Protein AF-A0A2N0M025-F1 (afdb_monomer_lite)

Sequence (119 aa):
MSGTGTTLSALERNWNMVKSAVSDVDDATMDIRPNSDSNSMSWLVWHMSRVTDRFIHMRLKGEPQLWSKDVWYEKFAMPEDADDMGMGWSSERTAAWQSPSKDVLMDYFEEANAAAAAY

Foldseek 3Di:
DPPVVVVLVVLVVVLVVLCVVCVPDFLVQQCDAPDLVGAGVLLVLQLVLLVLQLCLACVPVVHDGCCPVVVLCVQQVHDSDSPPSPPPDDSVRSNPRHGHGPVSSVVSSVVSSVSVSVD

Structure (mmCIF, N/CA/C/O backbone):
data_AF-A0A2N0M025-F1
#
_entry.id   AF-A0A2N0M025-F1
#
loop_
_atom_site.group_PDB
_atom_site.id
_atom_site.type_symbol
_atom_site.label_atom_id
_atom_site.label_alt_id
_atom_site.label_comp_id
_atom_site.label_asym_id
_atom_site.label_entity_id
_atom_site.label_seq_id
_atom_site.pdbx_PDB_ins_code
_atom_site.Cartn_x
_atom_site.Cartn_y
_atom_site.Cartn_z
_atom_site.occupancy
_atom_site.B_iso_or_equiv
_atom_site.auth_seq_id
_atom_site.auth_comp_id
_atom_site.auth_asym_id
_atom_site.auth_atom_id
_atom_site.pdbx_PDB_model_num
ATOM 1 N N . MET A 1 1 ? -16.352 19.391 14.261 1.00 54.09 1 MET A N 1
ATOM 2 C CA . MET A 1 1 ? -15.656 18.211 13.707 1.00 54.09 1 MET A CA 1
ATOM 3 C C . MET A 1 1 ? -15.063 17.449 14.874 1.00 54.09 1 MET A C 1
ATOM 5 O O . MET A 1 1 ? -14.424 18.089 15.702 1.00 54.09 1 MET A O 1
ATOM 9 N N . SER A 1 2 ? -15.319 16.143 15.000 1.00 69.25 2 SER A N 1
ATOM 10 C CA . SER A 1 2 ? -14.551 15.320 15.944 1.00 69.25 2 SER A CA 1
ATOM 11 C C . SER A 1 2 ? -13.076 15.375 15.539 1.00 69.25 2 SER A C 1
ATOM 13 O O . SER A 1 2 ? -12.774 15.521 14.353 1.00 69.25 2 SER A O 1
ATOM 15 N N . GLY A 1 3 ? -12.151 15.260 16.495 1.00 72.12 3 GLY A N 1
ATOM 16 C CA . GLY A 1 3 ? -10.715 15.250 16.186 1.00 72.12 3 GLY A CA 1
ATOM 17 C C . GLY A 1 3 ? -10.322 14.162 15.176 1.00 72.12 3 GLY A C 1
ATOM 18 O O . GLY A 1 3 ? -9.382 14.348 14.413 1.00 72.12 3 GLY A O 1
ATOM 19 N N . THR A 1 4 ? -11.094 13.074 15.106 1.00 85.38 4 THR A N 1
ATOM 20 C CA . THR A 1 4 ? -10.906 11.970 14.156 1.00 85.38 4 THR A CA 1
ATOM 21 C C . THR A 1 4 ? -11.293 12.319 12.717 1.00 85.38 4 THR A C 1
ATOM 23 O O . THR A 1 4 ? -10.668 11.809 11.792 1.00 85.38 4 THR A O 1
ATOM 26 N N . GLY A 1 5 ? -12.259 13.223 12.502 1.00 88.62 5 GLY A N 1
ATOM 27 C CA . GLY A 1 5 ? -12.736 13.570 11.158 1.00 88.62 5 GLY A CA 1
ATOM 28 C C . GLY A 1 5 ? -11.651 14.196 10.280 1.00 88.62 5 GLY A C 1
ATOM 29 O O . GLY A 1 5 ? -11.516 13.835 9.117 1.00 88.62 5 GLY A O 1
ATOM 30 N N . THR A 1 6 ? -10.816 15.073 10.847 1.00 92.69 6 THR A N 1
ATOM 31 C CA . THR A 1 6 ? -9.697 15.687 10.111 1.00 92.69 6 THR A CA 1
ATOM 32 C C . THR A 1 6 ? -8.645 14.654 9.703 1.00 92.69 6 THR A C 1
ATOM 34 O O . THR A 1 6 ? -8.141 14.707 8.582 1.00 92.69 6 THR A O 1
ATOM 37 N N . THR A 1 7 ? -8.316 13.709 10.590 1.00 92.88 7 THR A N 1
ATOM 38 C CA . THR A 1 7 ? -7.352 12.638 10.295 1.00 92.88 7 THR A CA 1
ATOM 39 C C . THR A 1 7 ? -7.874 11.710 9.207 1.00 92.88 7 THR A C 1
ATOM 41 O O . THR A 1 7 ? -7.145 11.442 8.254 1.00 92.88 7 THR A O 1
ATOM 44 N N . LEU A 1 8 ? -9.135 11.278 9.302 1.00 95.12 8 LEU A N 1
ATOM 45 C CA . LEU A 1 8 ? -9.753 10.430 8.284 1.00 95.12 8 LEU A CA 1
ATOM 46 C C . LEU A 1 8 ? -9.764 11.123 6.916 1.00 95.12 8 LEU A C 1
ATOM 48 O O . LEU A 1 8 ? -9.283 10.551 5.945 1.00 95.12 8 LEU A O 1
ATOM 52 N N . SER A 1 9 ? -10.188 12.389 6.841 1.00 96.12 9 SER A N 1
ATOM 53 C CA . SER A 1 9 ? -10.180 13.127 5.571 1.00 96.12 9 SER A CA 1
ATOM 54 C C . SER A 1 9 ? -8.775 13.296 4.979 1.00 96.12 9 SER A C 1
ATOM 56 O O . SER A 1 9 ? -8.615 13.320 3.758 1.00 96.12 9 SER A O 1
ATOM 58 N N . ALA A 1 10 ? -7.738 13.417 5.816 1.00 95.69 10 ALA A N 1
ATOM 59 C CA . ALA A 1 10 ? -6.355 13.469 5.342 1.00 95.69 10 ALA A CA 1
ATOM 60 C C . ALA A 1 10 ? -5.898 12.123 4.750 1.00 95.69 10 ALA A C 1
ATOM 62 O O . ALA A 1 10 ? -5.254 12.114 3.698 1.00 95.69 10 ALA A O 1
ATOM 63 N N . LEU A 1 11 ? -6.262 11.008 5.392 1.00 96.31 11 LEU A N 1
ATOM 64 C CA . LEU A 1 11 ? -5.996 9.658 4.895 1.00 96.31 11 LEU A CA 1
ATOM 65 C C . LEU A 1 11 ? -6.731 9.392 3.577 1.00 96.31 11 LEU A C 1
ATOM 67 O O . LEU A 1 11 ? -6.092 9.065 2.582 1.00 96.31 11 LEU A O 1
ATOM 71 N N . GLU A 1 12 ? -8.039 9.646 3.526 1.00 97.44 12 GLU A N 1
ATOM 72 C CA . GLU A 1 12 ? -8.858 9.471 2.320 1.00 97.44 12 GLU A CA 1
ATOM 73 C C . GLU A 1 12 ? -8.321 10.286 1.142 1.00 97.44 12 GLU A C 1
ATOM 75 O O . GLU A 1 12 ? -8.235 9.793 0.015 1.00 97.44 12 GLU A O 1
ATOM 80 N N . ARG A 1 13 ? -7.893 11.530 1.393 1.00 97.75 13 ARG A N 1
ATOM 81 C CA . ARG A 1 13 ? -7.249 12.351 0.365 1.00 97.75 13 ARG A CA 1
ATOM 82 C C . ARG A 1 13 ? -5.967 11.699 -0.153 1.00 97.75 13 ARG A C 1
ATOM 84 O O . ARG A 1 13 ? -5.759 11.691 -1.364 1.00 97.75 13 ARG A O 1
ATOM 91 N N . ASN A 1 14 ? -5.111 11.178 0.727 1.00 97.06 14 ASN A N 1
ATOM 92 C CA . ASN A 1 14 ? -3.882 10.498 0.319 1.00 97.06 14 ASN A CA 1
ATOM 93 C C . ASN A 1 14 ? -4.184 9.233 -0.499 1.00 97.06 14 ASN A C 1
ATOM 95 O O . ASN A 1 14 ? -3.600 9.047 -1.564 1.00 97.06 14 ASN A O 1
ATOM 99 N N . TRP A 1 15 ? -5.147 8.420 -0.065 1.00 98.12 15 TRP A N 1
ATOM 100 C CA . TRP A 1 15 ? -5.540 7.207 -0.779 1.00 98.12 15 TRP A CA 1
ATOM 101 C C . TRP A 1 15 ? -6.100 7.511 -2.166 1.00 98.12 15 TRP A C 1
ATOM 103 O O . TRP A 1 15 ? -5.720 6.864 -3.139 1.00 98.12 15 TRP A O 1
ATOM 113 N N . ASN A 1 16 ? -6.926 8.551 -2.290 1.00 98.50 16 ASN A N 1
ATOM 114 C CA . ASN A 1 16 ? -7.437 9.001 -3.583 1.00 98.50 16 ASN A CA 1
ATOM 115 C C . ASN A 1 16 ? -6.321 9.502 -4.511 1.00 98.50 16 ASN A C 1
ATOM 117 O O . ASN A 1 16 ? -6.393 9.284 -5.719 1.00 98.50 16 ASN A O 1
ATOM 121 N N . MET A 1 17 ? -5.269 10.128 -3.970 1.00 98.31 17 MET A N 1
ATOM 122 C CA . MET A 1 17 ? -4.097 10.506 -4.766 1.00 98.31 17 MET A CA 1
ATOM 123 C C . MET A 1 17 ? -3.345 9.281 -5.297 1.00 98.31 17 MET A C 1
ATOM 125 O O . MET A 1 17 ? -2.956 9.291 -6.460 1.00 98.31 17 MET A O 1
ATOM 129 N N . VAL A 1 18 ? -3.184 8.224 -4.491 1.00 98.25 18 VAL A N 1
ATOM 130 C CA . VAL A 1 18 ? -2.582 6.958 -4.950 1.00 98.25 18 VAL A CA 1
ATOM 131 C C . VAL A 1 18 ? -3.429 6.339 -6.062 1.00 98.25 18 VAL A C 1
ATOM 133 O O . VAL A 1 18 ? -2.904 6.080 -7.141 1.00 98.25 18 VAL A O 1
ATOM 136 N N . LYS A 1 19 ? -4.745 6.189 -5.847 1.00 98.38 19 LYS A N 1
ATOM 137 C CA . LYS A 1 19 ? -5.674 5.644 -6.856 1.00 98.38 19 LYS A CA 1
ATOM 138 C C . LYS A 1 19 ? -5.631 6.435 -8.163 1.00 98.38 19 LYS A C 1
ATOM 140 O O . LYS A 1 19 ? -5.564 5.850 -9.238 1.00 98.38 19 LYS A O 1
ATOM 145 N N . SER A 1 20 ? -5.618 7.765 -8.077 1.00 98.38 20 SER A N 1
ATOM 146 C CA . SER A 1 20 ? -5.500 8.630 -9.252 1.00 98.38 20 SER A CA 1
ATOM 147 C C . SER A 1 20 ? -4.161 8.447 -9.966 1.00 98.38 20 SER A C 1
ATOM 149 O O . SER A 1 20 ? -4.155 8.349 -11.189 1.00 98.38 20 SER A O 1
ATOM 151 N N . ALA A 1 21 ? -3.047 8.373 -9.232 1.00 97.81 21 ALA A N 1
ATOM 152 C CA . ALA A 1 21 ? -1.712 8.236 -9.814 1.00 97.81 21 ALA A CA 1
ATOM 153 C C . ALA A 1 21 ? -1.533 6.927 -10.593 1.00 97.81 21 ALA A C 1
ATOM 155 O O . ALA A 1 21 ? -0.813 6.910 -11.587 1.00 97.81 21 ALA A O 1
ATOM 156 N N . VAL A 1 22 ? -2.198 5.852 -10.158 1.00 97.94 22 VAL A N 1
ATOM 157 C CA . VAL A 1 22 ? -2.092 4.535 -10.798 1.00 97.94 22 VAL A CA 1
ATOM 158 C C . VAL A 1 22 ? -3.215 4.250 -11.796 1.00 97.94 22 VAL A C 1
ATOM 160 O O . VAL A 1 22 ? -3.174 3.223 -12.462 1.00 97.94 22 VAL A O 1
ATOM 163 N N . SER A 1 23 ? -4.235 5.106 -11.908 1.00 97.38 23 SER A N 1
ATOM 164 C CA . SER A 1 23 ? -5.456 4.812 -12.681 1.00 97.38 23 SER A CA 1
ATOM 165 C C . SER A 1 23 ? -5.183 4.432 -14.143 1.00 97.38 23 SER A C 1
ATOM 167 O O . SER A 1 23 ? -5.663 3.391 -14.590 1.00 97.38 23 SER A O 1
ATOM 169 N N . ASP A 1 24 ? -4.312 5.181 -14.822 1.00 96.31 24 ASP A N 1
ATOM 170 C CA . ASP A 1 24 ? -4.072 5.071 -16.268 1.00 96.31 24 ASP A CA 1
ATOM 171 C C . ASP A 1 24 ? -2.785 4.309 -16.650 1.00 96.31 24 ASP A C 1
ATOM 173 O O . ASP A 1 24 ? -2.332 4.388 -17.792 1.00 96.31 24 ASP A O 1
ATOM 177 N N . VAL A 1 25 ? -2.171 3.583 -15.710 1.00 97.31 25 VAL A N 1
ATOM 178 C CA . VAL A 1 25 ? -0.949 2.792 -15.960 1.00 97.31 25 VAL A CA 1
ATOM 179 C C . VAL A 1 25 ? -1.208 1.291 -15.849 1.00 97.31 25 VAL A C 1
ATOM 181 O O . VAL A 1 25 ? -2.053 0.855 -15.065 1.00 97.31 25 VAL A O 1
ATOM 184 N N . ASP A 1 26 ? -0.492 0.499 -16.640 1.00 97.88 26 ASP A N 1
ATOM 185 C CA . ASP A 1 26 ? -0.556 -0.964 -16.623 1.00 97.88 26 ASP A CA 1
ATOM 186 C C . ASP A 1 26 ? 0.436 -1.584 -15.621 1.00 97.88 26 ASP A C 1
ATOM 188 O O . ASP A 1 26 ? 1.253 -0.883 -15.019 1.00 97.88 26 ASP A O 1
ATOM 192 N N . ASP A 1 27 ? 0.363 -2.908 -15.444 1.00 97.94 27 ASP A N 1
ATOM 193 C CA . ASP A 1 27 ? 1.244 -3.675 -14.548 1.00 97.94 27 ASP A CA 1
ATOM 194 C C . ASP A 1 27 ? 2.727 -3.425 -14.860 1.00 97.94 27 ASP A C 1
ATOM 196 O O . ASP A 1 27 ? 3.534 -3.161 -13.969 1.00 97.94 27 ASP A O 1
ATOM 200 N N . ALA A 1 28 ? 3.083 -3.430 -16.148 1.00 97.44 28 ALA A N 1
ATOM 201 C CA . ALA A 1 28 ? 4.457 -3.222 -16.583 1.00 97.44 28 ALA A CA 1
ATOM 202 C C . ALA A 1 28 ? 4.977 -1.845 -16.158 1.00 97.44 28 ALA A C 1
ATOM 204 O O . ALA A 1 28 ? 6.093 -1.738 -15.655 1.00 97.44 28 ALA A O 1
ATOM 205 N N . THR A 1 29 ? 4.168 -0.796 -16.324 1.00 98.00 29 THR A N 1
ATOM 206 C CA . THR A 1 29 ? 4.519 0.564 -15.907 1.00 98.00 29 THR A CA 1
ATOM 207 C C . THR A 1 29 ? 4.575 0.700 -14.387 1.00 98.00 29 THR A C 1
ATOM 209 O O . THR A 1 29 ? 5.466 1.377 -13.872 1.00 98.00 29 THR A O 1
ATOM 212 N N . MET A 1 30 ? 3.670 0.036 -13.662 1.00 98.06 30 MET A N 1
ATOM 213 C CA . MET A 1 30 ? 3.657 0.014 -12.197 1.00 98.06 30 MET A CA 1
ATOM 214 C C . MET A 1 30 ? 4.961 -0.546 -11.609 1.00 98.06 30 MET A C 1
ATOM 216 O O . MET A 1 30 ? 5.433 -0.055 -10.578 1.00 98.06 30 MET A O 1
ATOM 220 N N . ASP A 1 31 ? 5.582 -1.510 -12.291 1.00 97.62 31 ASP A N 1
ATOM 221 C CA . ASP A 1 31 ? 6.830 -2.154 -11.871 1.00 97.62 31 ASP A CA 1
ATOM 222 C C . ASP A 1 31 ? 8.107 -1.411 -12.305 1.00 97.62 31 ASP A C 1
ATOM 224 O O . ASP A 1 31 ? 9.204 -1.737 -11.837 1.00 97.62 31 ASP A O 1
ATOM 228 N N . ILE A 1 32 ? 8.003 -0.363 -13.133 1.00 97.06 32 ILE A N 1
ATOM 229 C CA . ILE A 1 32 ? 9.171 0.425 -13.545 1.00 97.06 32 ILE A CA 1
ATOM 230 C C . ILE A 1 32 ? 9.788 1.134 -12.338 1.00 97.06 32 ILE A C 1
ATOM 232 O O . ILE A 1 32 ? 9.133 1.848 -11.577 1.00 97.06 32 ILE A O 1
ATOM 236 N N . ARG A 1 33 ? 11.112 1.007 -12.227 1.00 96.88 33 ARG A N 1
ATOM 237 C CA . ARG A 1 33 ? 11.944 1.817 -11.338 1.00 96.88 33 ARG A CA 1
ATOM 238 C C . ARG A 1 33 ? 12.570 2.956 -12.150 1.00 96.88 33 ARG A C 1
ATOM 240 O O . ARG A 1 33 ? 13.345 2.670 -13.062 1.00 96.88 33 ARG A O 1
ATOM 247 N N . PRO A 1 34 ? 12.295 4.235 -11.830 1.00 95.44 34 PRO A N 1
ATOM 248 C CA . PRO A 1 34 ? 12.875 5.370 -12.558 1.00 95.44 34 PRO A CA 1
ATOM 249 C C . PRO A 1 34 ? 14.412 5.411 -12.551 1.00 95.44 34 PRO A C 1
ATOM 251 O O . PRO A 1 34 ? 15.024 5.968 -13.459 1.00 95.44 34 PRO A O 1
ATOM 254 N N . ASN A 1 35 ? 15.038 4.848 -11.514 1.00 95.75 35 ASN A N 1
ATOM 255 C CA . ASN A 1 35 ? 16.480 4.640 -11.386 1.00 95.75 35 ASN A CA 1
ATOM 256 C C . ASN A 1 35 ? 16.767 3.540 -10.341 1.00 95.75 35 ASN A C 1
ATOM 258 O O . ASN A 1 35 ? 15.849 3.031 -9.694 1.00 95.75 35 ASN A O 1
ATOM 262 N N . SER A 1 36 ? 18.045 3.195 -10.157 1.00 93.06 36 SER A N 1
ATOM 263 C CA . SER A 1 36 ? 18.511 2.148 -9.231 1.00 93.06 36 SER A CA 1
ATOM 264 C C . SER A 1 36 ? 18.246 2.419 -7.751 1.00 93.06 36 SER A C 1
ATOM 266 O O . SER A 1 36 ? 18.357 1.487 -6.955 1.00 93.06 36 SER A O 1
ATOM 268 N N . ASP A 1 37 ? 17.876 3.645 -7.389 1.00 93.12 37 ASP A N 1
ATOM 269 C CA . ASP A 1 37 ? 17.651 4.069 -6.003 1.00 93.12 37 ASP A CA 1
ATOM 270 C C . ASP A 1 37 ? 16.163 4.330 -5.721 1.00 93.12 37 ASP A C 1
ATOM 272 O O . ASP A 1 37 ? 15.770 4.602 -4.590 1.00 93.12 37 ASP A O 1
ATOM 276 N N . SER A 1 38 ? 15.316 4.232 -6.749 1.00 96.50 38 SER A N 1
ATOM 277 C CA . SER A 1 38 ? 13.874 4.440 -6.641 1.00 96.50 38 SER A CA 1
ATOM 278 C C . SER A 1 38 ? 13.149 3.117 -6.451 1.00 96.50 38 SER A C 1
ATOM 280 O O . SER A 1 38 ? 13.522 2.095 -7.031 1.00 96.50 38 SER A O 1
ATOM 282 N N . ASN A 1 39 ? 12.071 3.143 -5.679 1.00 97.81 39 ASN A N 1
ATOM 283 C CA . ASN A 1 39 ? 11.107 2.049 -5.637 1.00 97.81 39 ASN A CA 1
ATOM 284 C C . ASN A 1 39 ? 10.138 2.179 -6.821 1.00 97.81 39 ASN A C 1
ATOM 286 O O . ASN A 1 39 ? 9.912 3.286 -7.316 1.00 97.81 39 ASN A O 1
ATOM 290 N N . SER A 1 40 ? 9.583 1.058 -7.281 1.00 98.25 40 SER A N 1
ATOM 291 C CA . SER A 1 40 ? 8.503 1.067 -8.273 1.00 98.25 40 SER A CA 1
ATOM 292 C C . SER A 1 40 ? 7.187 1.543 -7.645 1.00 98.25 40 SER A C 1
ATOM 294 O O . SER A 1 40 ? 7.056 1.572 -6.415 1.00 98.25 40 SER A O 1
ATOM 296 N N . MET A 1 41 ? 6.193 1.904 -8.465 1.00 98.44 41 MET A N 1
ATOM 297 C CA . MET A 1 41 ? 4.854 2.238 -7.954 1.00 98.44 41 MET A CA 1
ATOM 298 C C . MET A 1 41 ? 4.253 1.045 -7.213 1.00 98.44 41 ME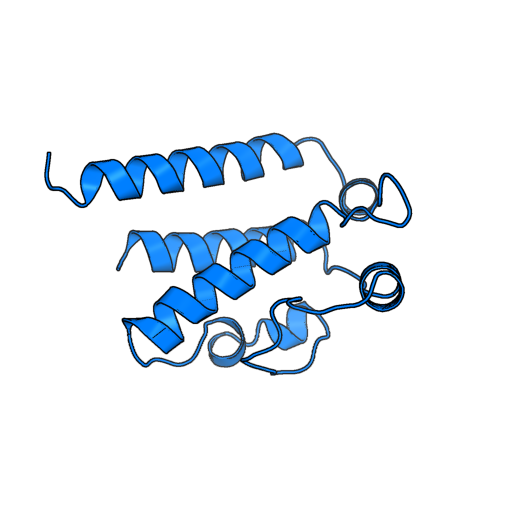T A C 1
ATOM 300 O O . MET A 1 41 ? 3.736 1.211 -6.107 1.00 98.44 41 MET A O 1
ATOM 304 N N . SER A 1 42 ? 4.411 -0.157 -7.773 1.00 98.62 42 SER A N 1
ATOM 305 C CA . SER A 1 42 ? 3.976 -1.406 -7.154 1.00 98.62 42 SER A CA 1
ATOM 306 C C . SER A 1 42 ? 4.523 -1.589 -5.744 1.00 98.62 42 SER A C 1
ATOM 308 O O . SER A 1 42 ? 3.783 -1.897 -4.808 1.00 98.62 42 SER A O 1
ATOM 310 N N . TRP A 1 43 ? 5.826 -1.351 -5.573 1.00 98.69 43 TRP A N 1
ATOM 311 C CA . TRP A 1 43 ? 6.482 -1.520 -4.281 1.00 98.69 43 TRP A CA 1
ATOM 312 C C . TRP A 1 43 ? 5.978 -0.492 -3.274 1.00 98.69 43 TRP A C 1
ATOM 314 O O . TRP A 1 43 ? 5.732 -0.832 -2.122 1.00 98.69 43 TRP A O 1
ATOM 324 N N . LEU A 1 44 ? 5.783 0.760 -3.702 1.00 98.38 44 LEU A N 1
ATOM 325 C CA . LEU A 1 44 ? 5.277 1.825 -2.835 1.00 98.38 44 LEU A CA 1
ATOM 326 C C . LEU A 1 44 ? 3.850 1.537 -2.355 1.00 98.38 44 LEU A C 1
ATOM 328 O O .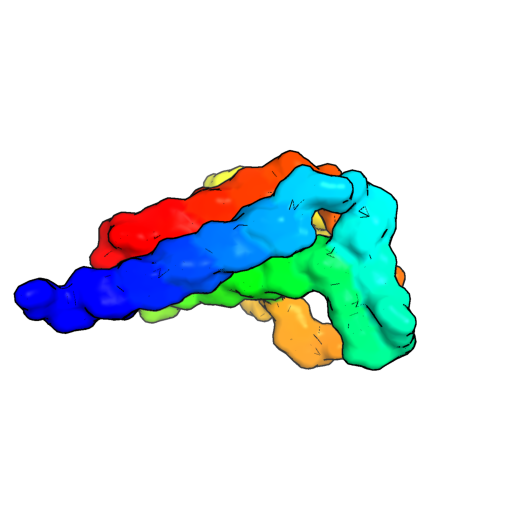 LEU A 1 44 ? 3.578 1.678 -1.164 1.00 98.38 44 LEU A O 1
ATOM 332 N N . VAL A 1 45 ? 2.962 1.086 -3.245 1.00 98.69 45 VAL A N 1
ATOM 333 C CA . VAL A 1 45 ? 1.586 0.714 -2.879 1.00 98.69 45 VAL A CA 1
ATOM 334 C C . VAL A 1 45 ? 1.582 -0.483 -1.927 1.00 98.69 45 VAL A C 1
ATOM 336 O O . VAL A 1 45 ? 0.910 -0.439 -0.893 1.00 98.69 45 VAL A O 1
ATOM 339 N N . TRP A 1 46 ? 2.374 -1.522 -2.210 1.00 98.75 46 TRP A N 1
ATOM 340 C CA . TRP A 1 46 ? 2.503 -2.682 -1.324 1.00 98.75 46 TRP A CA 1
ATOM 341 C C . TRP A 1 46 ? 3.044 -2.281 0.053 1.00 98.75 46 TRP A C 1
ATOM 343 O O . TRP A 1 46 ? 2.439 -2.618 1.070 1.00 98.75 46 TRP A O 1
ATOM 353 N N . HIS A 1 47 ? 4.125 -1.498 0.095 1.00 98.56 47 HIS A N 1
ATOM 354 C CA . HIS A 1 47 ? 4.736 -1.001 1.326 1.00 98.56 47 HIS A CA 1
ATOM 355 C C . HIS A 1 47 ? 3.731 -0.220 2.179 1.00 98.56 47 HIS A C 1
ATOM 357 O O . HIS A 1 47 ? 3.565 -0.514 3.363 1.00 98.56 47 HIS A O 1
ATOM 363 N N . MET A 1 48 ? 3.015 0.736 1.577 1.00 98.31 48 MET A N 1
ATOM 364 C CA . MET A 1 48 ? 1.979 1.508 2.269 1.00 98.31 48 MET A CA 1
ATOM 365 C C . MET A 1 48 ? 0.880 0.600 2.835 1.00 98.31 48 MET A C 1
ATOM 367 O O . MET A 1 48 ? 0.482 0.773 3.986 1.00 98.31 48 MET A O 1
ATOM 371 N N . SER A 1 49 ? 0.432 -0.394 2.063 1.00 98.62 49 SER A N 1
ATOM 372 C CA . SER A 1 49 ? -0.609 -1.346 2.478 1.00 98.62 49 SER A CA 1
ATOM 373 C C . SER A 1 49 ? -0.151 -2.216 3.650 1.00 98.62 49 SER A C 1
ATOM 375 O O . SER A 1 49 ? -0.851 -2.303 4.657 1.00 98.62 49 SER A O 1
ATOM 377 N N . ARG A 1 50 ? 1.061 -2.788 3.570 1.00 98.56 50 ARG A N 1
ATOM 378 C CA . ARG A 1 50 ? 1.671 -3.596 4.641 1.00 98.56 50 ARG A CA 1
ATOM 379 C C . ARG A 1 50 ? 1.837 -2.799 5.936 1.00 98.56 50 ARG A C 1
ATOM 381 O O . ARG A 1 50 ? 1.521 -3.309 7.010 1.00 98.56 50 ARG A O 1
ATOM 388 N N . VAL A 1 51 ? 2.296 -1.546 5.844 1.00 98.12 51 VAL A N 1
ATOM 389 C CA . VAL A 1 51 ? 2.444 -0.657 7.008 1.00 98.12 51 VAL A CA 1
ATOM 390 C C . VAL A 1 51 ? 1.089 -0.366 7.646 1.00 98.12 51 VAL A C 1
ATOM 392 O O . VAL A 1 51 ? 0.955 -0.521 8.861 1.00 98.12 51 VAL A O 1
ATOM 395 N N . THR A 1 52 ? 0.079 0.005 6.857 1.00 98.12 52 THR A N 1
ATOM 396 C CA . THR A 1 52 ? -1.278 0.259 7.364 1.00 98.12 52 THR A CA 1
ATOM 397 C C . THR A 1 52 ? -1.862 -0.982 8.035 1.00 98.12 52 THR A C 1
ATOM 399 O O . THR A 1 52 ? -2.294 -0.905 9.185 1.00 98.12 52 THR A O 1
ATOM 402 N N . ASP A 1 53 ? -1.807 -2.135 7.366 1.00 98.62 53 ASP A N 1
ATOM 403 C CA . ASP A 1 53 ? -2.314 -3.409 7.880 1.00 98.62 53 ASP A CA 1
ATOM 404 C C . ASP A 1 53 ? -1.667 -3.775 9.227 1.00 98.62 53 ASP A C 1
ATOM 406 O O . ASP A 1 53 ? -2.361 -4.011 10.223 1.00 98.62 53 ASP A O 1
ATOM 410 N N . ARG A 1 54 ? -0.331 -3.713 9.311 1.00 97.88 54 ARG A N 1
ATOM 411 C CA . ARG A 1 54 ? 0.393 -3.980 10.560 1.00 97.88 54 ARG A CA 1
ATOM 412 C C . ARG A 1 54 ? 0.031 -2.994 11.667 1.00 97.88 54 ARG A C 1
ATOM 414 O O . ARG A 1 54 ? -0.123 -3.401 12.820 1.00 97.88 54 ARG A O 1
ATOM 421 N N . PHE A 1 55 ? -0.083 -1.703 11.366 1.00 97.00 55 PHE A N 1
ATOM 422 C CA . PHE A 1 55 ? -0.425 -0.717 12.390 1.00 97.00 55 PHE A CA 1
ATOM 423 C C . PHE A 1 55 ? -1.845 -0.920 12.924 1.00 97.00 55 PHE A C 1
ATOM 425 O O . PHE A 1 55 ? -2.026 -0.968 14.140 1.00 97.00 55 PHE A O 1
ATOM 432 N N . ILE A 1 56 ? -2.834 -1.080 12.045 1.00 98.00 56 ILE A N 1
ATOM 433 C CA . ILE A 1 56 ? -4.232 -1.241 12.451 1.00 98.00 56 ILE A CA 1
ATOM 434 C C . ILE A 1 56 ? -4.433 -2.555 13.206 1.00 98.00 56 ILE A C 1
ATOM 436 O O . ILE A 1 56 ? -4.878 -2.535 14.354 1.00 98.00 56 ILE A O 1
ATOM 440 N N . HIS A 1 57 ? -4.080 -3.692 12.606 1.00 98.25 57 HIS A N 1
ATOM 441 C CA . HIS A 1 57 ? -4.407 -4.993 13.184 1.00 98.25 57 HIS A CA 1
ATOM 442 C C . HIS A 1 57 ? -3.470 -5.346 14.331 1.00 98.25 57 HIS A C 1
ATOM 444 O O . HIS A 1 57 ? -3.910 -5.482 15.470 1.00 98.25 57 HIS A O 1
ATOM 450 N N . MET A 1 58 ? -2.164 -5.405 14.078 1.00 95.31 58 MET A N 1
ATOM 451 C CA . MET A 1 58 ? -1.222 -5.872 15.093 1.00 95.31 58 MET A CA 1
ATOM 452 C C . MET A 1 58 ? -0.995 -4.823 16.187 1.00 95.31 58 MET A C 1
ATOM 454 O O . MET A 1 58 ? -1.022 -5.152 17.373 1.00 95.31 58 MET A O 1
ATOM 458 N N . ARG A 1 59 ? -0.743 -3.558 15.820 1.00 95.50 59 ARG A N 1
ATOM 459 C CA . ARG A 1 59 ? -0.274 -2.559 16.797 1.00 95.50 59 ARG A CA 1
ATOM 460 C C . ARG A 1 59 ? -1.389 -1.884 17.593 1.00 95.50 59 ARG A C 1
ATOM 462 O O . ARG A 1 59 ? -1.136 -1.536 18.752 1.00 95.50 59 ARG A O 1
ATOM 469 N N . LEU A 1 60 ? -2.548 -1.650 16.980 1.00 96.75 60 LEU A N 1
ATOM 470 C CA . LEU A 1 60 ? -3.669 -0.928 17.588 1.00 96.75 60 LEU A CA 1
ATOM 471 C C . LEU A 1 60 ? -4.775 -1.866 18.087 1.00 96.75 60 LEU A C 1
ATOM 473 O O . LEU A 1 60 ? -5.231 -1.688 19.214 1.00 96.75 60 LEU A O 1
ATOM 477 N N . LYS A 1 61 ? -5.171 -2.873 17.297 1.00 97.00 61 LYS A N 1
ATOM 478 C CA . LYS A 1 61 ? -6.232 -3.826 17.674 1.00 97.00 61 LYS A CA 1
ATOM 479 C C . LYS A 1 61 ? -5.730 -5.063 18.429 1.00 97.00 61 LYS A C 1
ATOM 481 O O . LYS A 1 61 ? -6.494 -5.657 19.181 1.00 97.00 61 LYS A O 1
ATOM 486 N N . GLY A 1 62 ? -4.463 -5.447 18.265 1.00 96.44 62 GLY A N 1
ATOM 487 C CA . GLY A 1 62 ? -3.937 -6.707 18.808 1.00 96.44 62 GLY A CA 1
ATOM 488 C C . GLY A 1 62 ? -4.471 -7.949 18.080 1.00 96.44 62 GLY A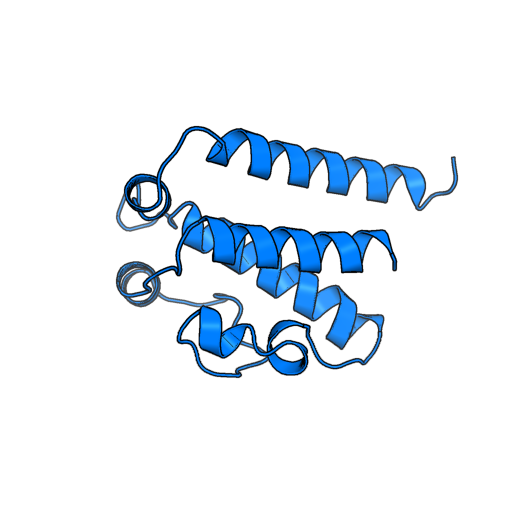 C 1
ATOM 489 O O . GLY A 1 62 ? -4.565 -9.020 18.674 1.00 96.44 62 GLY A O 1
ATOM 490 N N . GLU A 1 63 ? -4.835 -7.799 16.808 1.00 96.50 63 GLU A N 1
ATOM 491 C CA . GLU A 1 63 ? -5.397 -8.832 15.938 1.00 96.50 63 GLU A CA 1
ATOM 492 C C . GLU A 1 63 ? -4.378 -9.287 14.875 1.00 96.50 63 GLU A C 1
ATOM 494 O O . GLU A 1 63 ? -3.444 -8.543 14.549 1.00 96.50 63 GLU A O 1
ATOM 499 N N . PRO A 1 64 ? -4.549 -10.489 14.291 1.00 96.75 64 PRO A N 1
ATOM 500 C CA . PRO A 1 64 ? -3.792 -10.896 13.112 1.00 96.75 64 PRO A CA 1
ATOM 501 C C . PRO A 1 64 ? -3.968 -9.904 11.956 1.00 96.75 64 PRO A C 1
ATOM 503 O O . PRO A 1 64 ? -5.077 -9.441 11.691 1.00 96.75 64 PRO A O 1
ATOM 506 N N . GLN A 1 65 ? -2.869 -9.613 11.257 1.00 98.38 65 GLN A N 1
ATOM 507 C CA . GLN A 1 65 ? -2.864 -8.791 10.042 1.00 98.38 65 GLN A CA 1
ATOM 508 C C . GLN A 1 65 ? -3.715 -9.443 8.949 1.00 98.38 65 GLN A C 1
ATOM 510 O O . GLN A 1 65 ? -3.744 -10.675 8.863 1.00 98.38 65 GLN A O 1
ATOM 515 N N . LEU A 1 66 ? -4.329 -8.637 8.076 1.00 98.44 66 LEU A N 1
ATOM 516 C CA . LEU A 1 66 ? -5.006 -9.132 6.870 1.00 98.44 66 LEU A CA 1
ATOM 517 C C . LEU A 1 66 ? -4.051 -10.020 6.074 1.00 98.44 66 LEU A C 1
ATOM 519 O O . LEU A 1 66 ? -4.457 -11.079 5.606 1.00 98.44 66 LEU A O 1
ATOM 523 N N . TRP A 1 67 ? -2.769 -9.636 6.012 1.00 98.50 67 TRP A N 1
ATOM 524 C CA . TRP A 1 67 ? -1.694 -10.394 5.373 1.00 98.50 67 TRP A CA 1
ATOM 525 C C . TRP A 1 67 ? -1.749 -11.902 5.635 1.00 98.50 67 TRP A C 1
ATOM 527 O O . TRP A 1 67 ? -1.729 -12.684 4.687 1.00 98.50 67 TRP A O 1
ATOM 537 N N . SER A 1 68 ? -1.883 -12.282 6.907 1.00 97.75 68 SER A N 1
ATOM 538 C CA . SER A 1 68 ? -2.034 -13.667 7.362 1.00 97.75 68 SER A CA 1
ATOM 539 C C . SER A 1 68 ? -3.488 -14.128 7.328 1.00 97.75 68 SER A C 1
ATOM 541 O O . SER A 1 68 ? -3.799 -15.187 6.791 1.00 97.75 68 SER A O 1
ATOM 543 N N . LYS A 1 69 ? -4.391 -13.329 7.909 1.00 97.62 69 LYS A N 1
ATOM 544 C CA . LYS A 1 69 ? -5.793 -13.695 8.149 1.00 97.62 69 LYS A CA 1
ATOM 545 C C . LYS A 1 69 ? -6.550 -14.013 6.859 1.00 97.62 69 LYS A C 1
ATOM 547 O O . LYS A 1 69 ? -7.302 -14.983 6.827 1.00 97.62 69 LYS A O 1
ATOM 552 N N . ASP A 1 70 ? -6.316 -13.220 5.819 1.00 97.81 70 ASP A N 1
ATOM 553 C CA . ASP A 1 70 ? -6.980 -13.324 4.518 1.00 97.81 70 ASP A CA 1
ATOM 554 C C . ASP A 1 70 ? -6.030 -13.860 3.430 1.00 97.81 70 ASP A C 1
ATOM 556 O O . ASP A 1 70 ? -6.333 -13.793 2.237 1.00 97.81 70 ASP A O 1
ATOM 560 N N . VAL A 1 71 ? -4.882 -14.417 3.846 1.00 97.75 71 VAL A N 1
ATOM 561 C CA . VAL A 1 71 ? -3.945 -15.168 2.992 1.00 97.75 71 VAL A CA 1
ATOM 562 C C . VAL A 1 71 ? -3.424 -14.328 1.809 1.00 97.75 71 VAL A C 1
ATOM 564 O O . VAL A 1 71 ? -3.230 -14.806 0.691 1.00 97.75 71 VAL A O 1
ATOM 567 N N . TRP A 1 72 ? -3.176 -13.032 2.034 1.00 98.50 72 TRP A N 1
ATOM 568 C CA . TRP A 1 72 ? -2.612 -12.158 0.997 1.00 98.50 72 TRP A CA 1
ATOM 569 C C . TRP A 1 72 ? -1.184 -12.552 0.625 1.00 98.50 72 TRP A C 1
ATOM 571 O O . TRP A 1 72 ? -0.802 -12.384 -0.531 1.00 98.50 72 TRP A O 1
ATOM 581 N N . TYR A 1 73 ? -0.417 -13.124 1.556 1.00 98.38 73 TYR A N 1
ATOM 582 C CA . TYR A 1 73 ? 0.953 -13.561 1.285 1.00 98.38 73 TYR A CA 1
ATOM 583 C C . TYR A 1 73 ? 1.048 -14.523 0.086 1.00 98.38 73 TYR A C 1
ATOM 585 O O . TYR A 1 73 ? 1.960 -14.386 -0.727 1.00 98.38 73 TYR A O 1
ATOM 593 N N . GLU A 1 74 ? 0.072 -15.424 -0.100 1.00 98.19 74 GLU A N 1
ATOM 594 C CA . GLU A 1 74 ? 0.029 -16.324 -1.261 1.00 98.19 74 GLU A CA 1
ATOM 595 C C . GLU A 1 74 ? -0.252 -15.569 -2.560 1.00 98.19 74 GLU A C 1
ATOM 597 O O . GLU A 1 74 ? 0.415 -15.809 -3.566 1.00 98.19 74 GLU A O 1
ATOM 602 N N . LYS A 1 75 ? -1.190 -14.612 -2.538 1.00 98.06 75 LYS A N 1
ATOM 603 C CA . LYS A 1 75 ? -1.516 -13.781 -3.710 1.00 98.06 75 LYS A CA 1
ATOM 604 C C . LYS A 1 75 ? -0.320 -12.943 -4.171 1.00 98.06 75 LYS A C 1
ATOM 606 O O . LYS A 1 75 ? -0.207 -12.648 -5.354 1.00 98.06 75 LYS A O 1
ATOM 611 N N . PHE A 1 76 ? 0.566 -12.583 -3.243 1.00 98.25 76 PHE A N 1
ATOM 612 C CA . PHE A 1 76 ? 1.815 -11.867 -3.504 1.00 98.25 76 PHE A CA 1
ATOM 613 C C . PHE A 1 76 ? 3.022 -12.793 -3.732 1.00 98.25 76 PHE A C 1
ATOM 615 O O . PHE A 1 76 ? 4.116 -12.294 -3.981 1.00 98.25 76 PHE A O 1
ATOM 622 N N . ALA A 1 77 ? 2.853 -14.118 -3.637 1.00 97.69 77 ALA A N 1
ATOM 623 C CA . ALA A 1 77 ? 3.939 -15.102 -3.681 1.00 97.69 77 ALA A CA 1
ATOM 624 C C . ALA A 1 77 ? 5.096 -14.783 -2.706 1.00 97.69 77 ALA A C 1
ATOM 626 O O . ALA A 1 77 ? 6.276 -14.955 -3.021 1.00 97.69 77 ALA A O 1
ATOM 627 N N . MET A 1 78 ? 4.754 -14.307 -1.508 1.00 97.75 78 MET A N 1
ATOM 628 C CA . MET A 1 78 ? 5.691 -13.914 -0.457 1.00 97.75 78 MET A CA 1
ATOM 629 C C . MET A 1 78 ? 5.516 -14.780 0.798 1.00 97.75 78 MET A C 1
ATOM 631 O O . MET A 1 78 ? 4.456 -15.371 0.997 1.00 97.75 78 MET A O 1
ATOM 635 N N . PRO A 1 79 ? 6.532 -14.861 1.677 1.00 97.44 79 PRO A N 1
ATOM 636 C CA . PRO A 1 79 ? 6.380 -15.510 2.973 1.00 97.44 79 PRO A CA 1
ATOM 637 C C . PRO A 1 79 ? 5.289 -14.852 3.828 1.00 97.44 79 PRO A C 1
ATOM 639 O O . PRO A 1 79 ? 5.074 -13.637 3.767 1.00 97.44 79 PRO A O 1
ATOM 642 N N . GLU A 1 80 ? 4.669 -15.642 4.702 1.00 97.38 80 GLU A N 1
ATOM 643 C CA . GLU A 1 80 ? 3.766 -15.161 5.753 1.00 97.38 80 GLU A CA 1
ATOM 644 C C . GLU A 1 80 ? 4.552 -14.479 6.900 1.00 97.38 80 GLU A C 1
ATOM 646 O O . GLU A 1 80 ? 4.463 -14.850 8.067 1.00 97.38 80 GLU A O 1
ATOM 651 N N . ASP A 1 81 ? 5.394 -13.498 6.565 1.00 96.56 81 ASP A N 1
ATOM 652 C CA . ASP A 1 81 ? 6.172 -12.727 7.534 1.00 96.56 81 ASP A CA 1
ATOM 653 C C . ASP A 1 81 ? 5.423 -11.445 7.929 1.00 96.56 81 ASP A C 1
ATOM 655 O O . ASP A 1 81 ? 5.223 -10.521 7.133 1.00 96.56 81 ASP A O 1
ATOM 659 N N . ALA A 1 82 ? 5.007 -11.392 9.193 1.00 93.38 82 ALA A N 1
ATOM 660 C CA . ALA A 1 82 ? 4.277 -10.274 9.775 1.00 93.38 82 ALA A CA 1
ATOM 661 C C . ALA A 1 82 ? 5.114 -8.985 9.887 1.00 93.38 82 ALA A C 1
ATOM 663 O O . ALA A 1 82 ? 4.535 -7.895 9.945 1.00 93.38 82 ALA A O 1
ATOM 664 N N . ASP A 1 83 ? 6.443 -9.089 9.932 1.00 95.06 83 ASP A N 1
ATOM 665 C CA . ASP A 1 83 ? 7.349 -7.947 10.066 1.00 95.06 83 ASP A CA 1
ATOM 666 C C . ASP A 1 83 ? 7.932 -7.489 8.723 1.00 95.06 83 ASP A C 1
ATOM 668 O O . ASP A 1 83 ? 8.453 -6.371 8.631 1.00 95.06 83 ASP A O 1
ATOM 672 N N . ASP A 1 84 ? 7.778 -8.283 7.658 1.00 97.50 84 ASP A N 1
ATOM 673 C CA . ASP A 1 84 ? 8.187 -7.863 6.324 1.00 97.50 84 ASP A CA 1
ATOM 674 C C . ASP A 1 84 ? 7.182 -6.883 5.709 1.00 97.50 84 ASP A C 1
ATOM 676 O O . ASP A 1 84 ? 6.087 -7.221 5.246 1.00 97.50 84 ASP A O 1
ATOM 680 N N . MET A 1 85 ? 7.596 -5.623 5.717 1.00 96.94 85 MET A N 1
ATOM 681 C CA . MET A 1 85 ? 6.910 -4.516 5.065 1.00 96.94 85 MET A CA 1
ATOM 682 C C . MET A 1 85 ? 7.872 -3.742 4.162 1.00 96.94 85 MET A C 1
ATOM 684 O O . MET A 1 85 ? 7.657 -2.560 3.920 1.00 96.94 85 MET A O 1
ATOM 688 N N . GLY A 1 86 ? 9.000 -4.328 3.752 1.00 96.56 86 GLY A N 1
ATOM 689 C CA . GLY A 1 86 ? 9.978 -3.626 2.914 1.00 96.56 86 GLY A CA 1
ATOM 690 C C . GLY A 1 86 ? 10.986 -2.757 3.674 1.00 96.56 86 GLY A C 1
ATOM 691 O O . GLY A 1 86 ? 11.947 -2.263 3.084 1.00 96.56 86 GLY A O 1
ATOM 692 N N . MET A 1 87 ? 10.806 -2.559 4.984 1.00 95.06 87 MET A N 1
ATOM 693 C CA . MET A 1 87 ? 11.729 -1.756 5.788 1.00 95.06 87 MET A CA 1
ATOM 694 C C . MET A 1 87 ? 13.121 -2.403 5.811 1.00 95.06 87 MET A C 1
ATOM 696 O O . MET A 1 87 ? 13.275 -3.562 6.186 1.00 95.06 87 MET A O 1
ATOM 700 N N . GLY A 1 88 ? 14.143 -1.639 5.420 1.00 94.94 88 GLY A N 1
ATOM 701 C CA . GLY A 1 88 ? 15.530 -2.111 5.392 1.00 94.94 88 GLY A CA 1
ATOM 702 C C . GLY A 1 88 ? 15.878 -3.017 4.206 1.00 94.94 88 GLY A C 1
ATOM 703 O O . GLY A 1 88 ? 16.972 -3.578 4.188 1.00 94.94 88 GLY A O 1
ATOM 704 N N . TRP A 1 89 ? 14.990 -3.169 3.217 1.00 97.00 89 TRP A N 1
ATOM 705 C CA . TRP A 1 89 ? 15.340 -3.851 1.970 1.00 97.00 89 TRP A CA 1
ATOM 706 C C . TRP A 1 89 ? 16.455 -3.104 1.229 1.00 97.00 89 TRP A C 1
ATOM 708 O O . TRP A 1 89 ? 16.469 -1.874 1.184 1.00 97.00 89 TRP A O 1
ATOM 718 N N . SER A 1 90 ? 17.384 -3.857 0.635 1.00 96.56 90 SER A N 1
ATOM 719 C CA . SER A 1 90 ? 18.403 -3.293 -0.253 1.00 96.56 90 SER A CA 1
ATOM 720 C C . SER A 1 90 ? 17.823 -2.991 -1.637 1.00 96.56 90 SER A C 1
ATOM 722 O O . SER A 1 90 ? 16.811 -3.576 -2.036 1.00 96.56 90 SER A O 1
ATOM 724 N N . SER A 1 91 ? 18.499 -2.132 -2.404 1.00 95.62 91 SER A N 1
ATOM 725 C CA . SER A 1 91 ? 18.111 -1.818 -3.785 1.00 95.62 91 SER A CA 1
ATOM 726 C C . SER A 1 91 ? 18.047 -3.063 -4.676 1.00 95.62 91 SER A C 1
ATOM 728 O O . SER A 1 91 ? 17.186 -3.141 -5.550 1.00 95.62 91 SER A O 1
ATOM 730 N N . GLU A 1 92 ? 18.916 -4.052 -4.449 1.00 96.56 92 GLU A N 1
ATOM 731 C CA . GLU A 1 92 ? 18.926 -5.326 -5.178 1.00 96.56 92 GLU A CA 1
ATOM 732 C C . GLU A 1 92 ? 17.704 -6.176 -4.834 1.00 96.56 92 GLU A C 1
ATOM 734 O O . GLU A 1 92 ? 17.084 -6.748 -5.729 1.00 96.56 92 GLU A O 1
ATOM 739 N N . ARG A 1 93 ? 17.321 -6.231 -3.551 1.00 96.69 93 ARG A N 1
ATOM 740 C CA . ARG A 1 93 ? 16.115 -6.950 -3.125 1.00 96.69 93 ARG A CA 1
ATOM 741 C C . ARG A 1 93 ? 14.863 -6.308 -3.716 1.00 96.69 93 ARG A C 1
ATOM 743 O O . ARG A 1 93 ? 14.021 -7.023 -4.248 1.00 96.69 93 ARG A O 1
ATOM 750 N N . THR A 1 94 ? 14.768 -4.979 -3.680 1.00 97.00 94 THR A N 1
ATOM 751 C CA . THR A 1 94 ? 13.672 -4.240 -4.323 1.00 97.00 94 THR A CA 1
ATOM 752 C C . THR A 1 94 ? 13.635 -4.492 -5.830 1.00 97.00 94 THR A C 1
ATOM 754 O O . THR A 1 94 ? 12.557 -4.680 -6.380 1.00 97.00 94 THR A O 1
ATOM 757 N N . ALA A 1 95 ? 14.790 -4.536 -6.504 1.00 95.88 95 ALA A N 1
ATOM 758 C CA . ALA A 1 95 ? 14.864 -4.818 -7.940 1.00 95.88 95 ALA A CA 1
ATOM 759 C C . ALA A 1 95 ? 14.427 -6.244 -8.309 1.00 95.88 95 ALA A C 1
ATOM 761 O O . ALA A 1 95 ? 13.917 -6.459 -9.403 1.00 95.88 95 ALA A O 1
ATOM 762 N N . ALA A 1 96 ? 14.677 -7.215 -7.427 1.00 96.19 96 ALA A N 1
ATOM 763 C CA . ALA A 1 96 ? 14.348 -8.620 -7.650 1.00 96.19 96 ALA A CA 1
ATOM 764 C C . ALA A 1 96 ? 12.893 -8.964 -7.301 1.00 96.19 96 ALA A C 1
ATOM 766 O O . ALA A 1 96 ? 12.390 -10.004 -7.726 1.00 96.19 96 ALA A O 1
ATOM 767 N N . TRP A 1 97 ? 12.224 -8.122 -6.513 1.00 97.50 97 TRP A N 1
ATOM 768 C CA . TRP A 1 97 ? 10.834 -8.332 -6.132 1.00 97.50 97 TRP A CA 1
ATOM 769 C C . TRP A 1 97 ? 9.911 -8.247 -7.351 1.00 97.50 97 TRP A C 1
ATOM 771 O O . TRP A 1 97 ? 10.095 -7.405 -8.226 1.00 97.50 97 TRP A O 1
ATOM 781 N N . GLN A 1 98 ? 8.932 -9.146 -7.403 1.00 96.00 98 GLN A N 1
ATOM 782 C CA . GLN A 1 98 ? 7.910 -9.196 -8.442 1.00 96.00 98 GLN A CA 1
ATOM 783 C C . GLN A 1 98 ? 6.570 -8.881 -7.787 1.00 96.00 98 GLN A C 1
ATOM 785 O O . GLN A 1 98 ? 6.207 -9.524 -6.800 1.00 96.00 98 GLN A O 1
ATOM 790 N N . SER A 1 99 ? 5.860 -7.885 -8.308 1.00 97.50 99 SER A N 1
ATOM 791 C CA . SER A 1 99 ? 4.520 -7.570 -7.825 1.00 97.50 99 SER A CA 1
ATOM 792 C C . SER A 1 99 ? 3.503 -8.576 -8.375 1.00 97.50 99 SER A C 1
ATOM 794 O O . SER A 1 99 ? 3.712 -9.114 -9.467 1.00 97.50 99 SER A O 1
ATOM 796 N N . PRO A 1 100 ? 2.391 -8.854 -7.669 1.00 98.19 100 PRO A N 1
ATOM 797 C CA . PRO A 1 100 ? 1.224 -9.431 -8.327 1.00 98.19 100 PRO A CA 1
ATOM 798 C C . PRO A 1 100 ? 0.628 -8.438 -9.344 1.00 98.19 100 PRO A C 1
ATOM 800 O O . PRO A 1 100 ? 1.074 -7.299 -9.462 1.00 98.19 100 PRO A O 1
ATOM 803 N N . SER A 1 101 ? -0.427 -8.846 -10.055 1.00 98.38 101 SER A N 1
ATOM 804 C CA . SER A 1 101 ? -1.189 -7.932 -10.923 1.00 98.38 101 SER A CA 1
ATOM 805 C C . SER A 1 101 ? -1.647 -6.684 -10.161 1.00 98.38 101 SER A C 1
ATOM 807 O O . SER A 1 101 ? -2.004 -6.793 -8.980 1.00 98.38 101 SER A O 1
ATOM 809 N N . LYS A 1 102 ? -1.762 -5.542 -10.848 1.00 98.44 102 LYS A N 1
ATOM 810 C CA . LYS A 1 102 ? -2.268 -4.286 -10.279 1.00 98.44 102 LYS A CA 1
ATOM 811 C C . LYS A 1 102 ? -3.598 -4.462 -9.555 1.00 98.44 102 LYS A C 1
ATOM 813 O O . LYS A 1 102 ? -3.757 -3.877 -8.491 1.00 98.44 102 LYS A O 1
ATOM 818 N N . ASP A 1 103 ? -4.511 -5.281 -10.073 1.00 98.38 103 ASP A N 1
ATOM 819 C CA . ASP A 1 103 ? -5.810 -5.524 -9.434 1.00 98.38 103 ASP A CA 1
ATOM 820 C C . ASP A 1 103 ? -5.636 -6.121 -8.028 1.00 98.38 103 ASP A C 1
ATOM 822 O O . ASP A 1 103 ? -6.068 -5.528 -7.047 1.00 98.38 103 ASP A O 1
ATOM 826 N N . VAL A 1 104 ? -4.880 -7.217 -7.896 1.00 98.69 104 VAL A N 1
ATOM 827 C CA . VAL A 1 104 ? -4.553 -7.833 -6.592 1.00 98.69 104 VAL A CA 1
ATOM 828 C C . VAL A 1 104 ? -3.844 -6.856 -5.649 1.00 98.69 104 VAL A C 1
ATOM 830 O O . VAL A 1 104 ? -4.134 -6.821 -4.451 1.00 98.69 104 VAL A O 1
ATOM 833 N N . LEU A 1 105 ? -2.896 -6.074 -6.170 1.00 98.75 105 LEU A N 1
ATOM 834 C CA . LEU A 1 105 ? -2.165 -5.082 -5.388 1.00 98.75 105 LEU A CA 1
ATOM 835 C C . LEU A 1 105 ? -3.096 -3.986 -4.847 1.00 98.75 105 LEU A C 1
ATOM 837 O O . LEU A 1 105 ? -3.002 -3.614 -3.675 1.00 98.75 105 LEU A O 1
ATOM 841 N N . MET A 1 106 ? -3.983 -3.475 -5.700 1.00 98.69 106 MET A N 1
ATOM 842 C CA . MET A 1 106 ? -4.923 -2.419 -5.345 1.00 98.69 106 MET A CA 1
ATOM 843 C C . MET A 1 106 ? -6.043 -2.932 -4.442 1.00 98.69 106 MET A C 1
ATOM 845 O O . MET A 1 106 ? -6.422 -2.206 -3.527 1.00 98.69 106 MET A O 1
ATOM 849 N N . ASP A 1 107 ? -6.493 -4.177 -4.600 1.00 98.75 107 ASP A N 1
ATOM 850 C CA . ASP A 1 107 ? -7.447 -4.796 -3.677 1.00 98.75 107 ASP A CA 1
ATOM 851 C C . ASP A 1 107 ? -6.872 -4.839 -2.252 1.00 98.75 107 ASP A C 1
ATOM 853 O O . ASP A 1 107 ? -7.535 -4.433 -1.298 1.00 98.75 107 ASP A O 1
ATOM 857 N N . TYR A 1 108 ? -5.605 -5.247 -2.085 1.00 98.81 108 TYR A N 1
ATOM 858 C CA . TYR A 1 108 ? -4.969 -5.250 -0.761 1.00 98.81 108 TYR A CA 1
ATOM 859 C C . TYR A 1 108 ? -4.838 -3.838 -0.173 1.00 98.81 108 TYR A C 1
ATOM 861 O O . TYR A 1 108 ? -5.071 -3.629 1.021 1.00 98.81 108 TYR A O 1
ATOM 869 N N . PHE A 1 109 ? -4.494 -2.855 -1.011 1.00 98.88 109 PHE A N 1
ATOM 870 C CA . PHE A 1 109 ? -4.448 -1.449 -0.615 1.00 98.88 109 PHE A CA 1
ATOM 871 C C . PHE A 1 109 ? -5.813 -0.947 -0.138 1.00 98.88 109 PHE A C 1
ATOM 873 O O . PHE A 1 109 ? -5.900 -0.250 0.874 1.00 98.88 109 PHE A O 1
ATOM 880 N N . GLU A 1 110 ? -6.889 -1.301 -0.838 1.00 98.69 110 GLU A N 1
ATOM 881 C CA . GLU A 1 110 ? -8.245 -0.911 -0.464 1.00 98.69 110 GLU A CA 1
ATOM 882 C C . GLU A 1 110 ? -8.705 -1.564 0.839 1.00 98.69 110 GLU A C 1
ATOM 884 O O . GLU A 1 110 ? -9.218 -0.852 1.702 1.00 98.69 110 GLU A O 1
ATOM 889 N N . GLU A 1 111 ? -8.444 -2.856 1.039 1.00 98.69 111 GLU A N 1
ATOM 890 C CA . GLU A 1 111 ? -8.793 -3.571 2.274 1.00 98.69 111 GLU A CA 1
ATOM 891 C C . GLU A 1 111 ? -8.051 -3.013 3.498 1.00 98.69 111 GLU A C 1
ATOM 893 O O . GLU A 1 111 ? -8.655 -2.739 4.540 1.00 98.69 111 GLU A O 1
ATOM 898 N N . ALA A 1 112 ? -6.745 -2.749 3.371 1.00 98.56 112 ALA A N 1
ATOM 899 C CA . ALA A 1 112 ? -5.965 -2.141 4.448 1.00 98.56 112 ALA A CA 1
ATOM 900 C C . ALA A 1 112 ? -6.490 -0.738 4.812 1.00 98.56 112 ALA A C 1
ATOM 902 O O . ALA A 1 112 ? -6.611 -0.396 5.993 1.00 98.56 112 ALA A O 1
ATOM 903 N N . ASN A 1 113 ? -6.848 0.069 3.810 1.00 98.38 113 ASN A N 1
ATOM 904 C CA . ASN A 1 113 ? -7.386 1.412 4.022 1.00 98.38 113 ASN A CA 1
ATOM 905 C C . ASN A 1 113 ? -8.814 1.391 4.584 1.00 98.38 113 ASN A C 1
ATOM 907 O O . ASN A 1 113 ? -9.137 2.198 5.456 1.00 98.38 113 ASN A O 1
ATOM 911 N N . ALA A 1 114 ? -9.657 0.450 4.154 1.00 98.25 114 ALA A N 1
ATOM 912 C CA . ALA A 1 114 ? -10.989 0.250 4.717 1.00 98.25 114 ALA A CA 1
ATOM 913 C C . ALA A 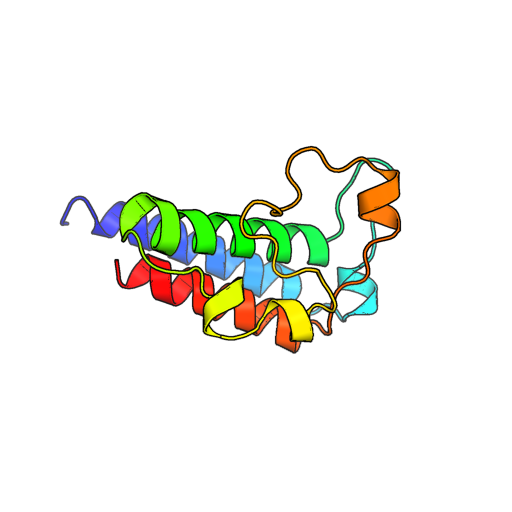1 114 ? -10.907 -0.140 6.201 1.00 98.25 114 ALA A C 1
ATOM 915 O O . ALA A 1 114 ? -11.615 0.431 7.035 1.00 98.25 114 ALA A O 1
ATOM 916 N N . ALA A 1 115 ? -9.983 -1.038 6.556 1.00 97.88 115 ALA A N 1
ATOM 917 C CA . ALA A 1 115 ? -9.728 -1.406 7.944 1.00 97.88 115 ALA A CA 1
ATOM 918 C C . ALA A 1 115 ? -9.243 -0.217 8.790 1.00 97.88 115 ALA A C 1
ATOM 920 O O . ALA A 1 115 ? -9.623 -0.109 9.959 1.00 97.88 115 ALA A O 1
ATOM 921 N N . ALA A 1 116 ? -8.434 0.676 8.208 1.00 97.31 116 ALA A N 1
ATOM 922 C CA . ALA A 1 116 ? -7.977 1.899 8.861 1.00 97.31 116 ALA A CA 1
ATOM 923 C C . ALA A 1 116 ? -9.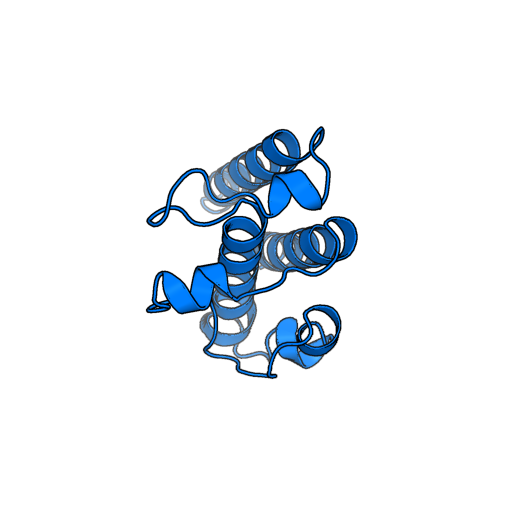097 2.927 9.057 1.00 97.31 116 ALA A C 1
ATOM 925 O O . ALA A 1 116 ? -9.172 3.543 10.114 1.00 97.31 116 ALA A O 1
ATOM 926 N N . ALA A 1 117 ? -9.976 3.102 8.067 1.00 96.62 117 ALA A N 1
ATOM 927 C CA . ALA A 1 117 ? -11.111 4.019 8.157 1.00 96.62 117 ALA A CA 1
ATOM 928 C C . ALA A 1 117 ? -12.162 3.573 9.188 1.00 96.62 117 A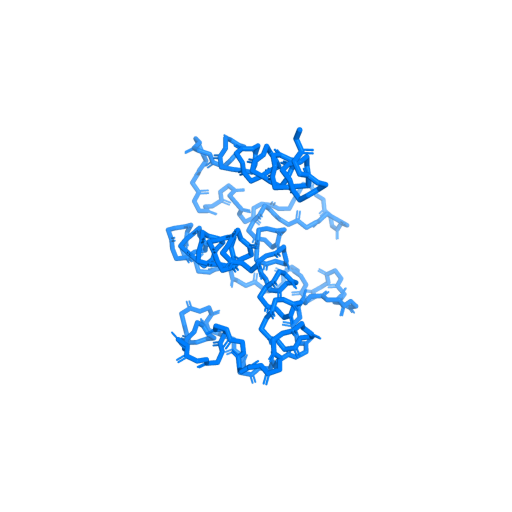LA A C 1
ATOM 930 O O . ALA A 1 117 ? -12.860 4.409 9.760 1.00 96.62 117 ALA A O 1
ATOM 931 N N . ALA A 1 118 ? -12.277 2.262 9.416 1.00 94.75 118 ALA A N 1
ATOM 932 C CA . ALA A 1 118 ? -13.226 1.670 10.354 1.00 94.75 118 ALA A CA 1
ATOM 933 C C . ALA A 1 118 ? -12.718 1.573 11.808 1.00 94.75 118 ALA A C 1
ATOM 935 O O . ALA A 1 118 ? -13.493 1.166 12.676 1.00 94.75 118 ALA A O 1
ATOM 936 N N . TYR A 1 119 ? -11.440 1.875 12.071 1.00 91.25 119 TYR A N 1
ATOM 937 C CA . TYR A 1 119 ? -10.852 1.876 13.419 1.00 91.25 119 TYR A CA 1
ATOM 938 C C . TYR A 1 119 ? -11.133 3.190 14.160 1.00 91.25 119 TYR A C 1
ATOM 940 O O . TYR A 1 119 ? -11.586 3.111 15.324 1.00 91.25 119 TYR A O 1
#

Secondary structure (DSSP, 8-state):
--HHHHHHHHHHHHHHHHHHHHTT--HHHHT--SSTTSPPHHHHHHHHHHHHHIIIIIIII----HHHHTTHHHHTT----SS-SSTT--HHHHHH-----HHHHHHHHHHHHHHHHT-

pLDDT: mean 96.27, std 5.53, range [54.09, 98.88]

Radius of gyration: 14.57 Å; chains: 1; bounding box: 35×34×35 Å